Protein AF-A0A553DM05-F1 (afdb_monomer_lite)

pLDDT: mean 70.23, std 18.25, range [27.52, 95.19]

Structure (mmCIF, N/CA/C/O backbone):
data_AF-A0A553DM05-F1
#
_entry.id   AF-A0A553DM05-F1
#
loop_
_atom_site.group_PDB
_atom_site.id
_atom_site.type_symbol
_atom_site.label_atom_id
_atom_site.label_alt_id
_atom_site.label_comp_id
_atom_site.label_asym_id
_atom_site.label_entity_id
_atom_site.label_seq_id
_atom_site.pdbx_PDB_ins_code
_atom_site.Cartn_x
_atom_site.Cartn_y
_atom_site.Cartn_z
_atom_site.occupancy
_atom_site.B_iso_or_equiv
_atom_site.auth_seq_id
_atom_site.auth_comp_id
_atom_site.auth_asym_id
_atom_site.auth_atom_id
_atom_site.pdbx_PDB_model_num
ATOM 1 N N . MET A 1 1 ? -10.537 52.670 41.364 1.00 42.38 1 MET A N 1
ATOM 2 C CA . MET A 1 1 ? -10.529 52.262 39.933 1.00 42.38 1 MET A CA 1
ATOM 3 C C . MET A 1 1 ? -9.064 52.055 39.552 1.00 42.38 1 MET A C 1
ATOM 5 O O . MET A 1 1 ? -8.271 52.882 39.961 1.00 42.38 1 MET A O 1
ATOM 9 N N . LYS A 1 2 ? -8.614 50.992 38.878 1.00 43.50 2 LYS A N 1
ATOM 10 C CA . LYS A 1 2 ? -9.290 50.074 37.943 1.00 43.50 2 LYS A CA 1
ATOM 11 C C . LYS A 1 2 ? -9.075 48.603 38.353 1.00 43.50 2 LYS A C 1
ATOM 13 O O . LYS A 1 2 ? -7.965 48.231 38.711 1.00 43.50 2 LYS A O 1
ATOM 18 N N . LYS A 1 3 ? -10.118 47.768 38.257 1.00 46.38 3 LYS A N 1
ATOM 19 C CA . LYS A 1 3 ? -9.958 46.306 38.133 1.00 46.38 3 LYS A CA 1
ATOM 20 C C . LYS A 1 3 ? -9.604 46.011 36.671 1.00 46.38 3 LYS A C 1
ATOM 22 O O . LYS A 1 3 ? -10.132 46.688 35.793 1.00 46.38 3 LYS A O 1
ATOM 27 N N . GLY A 1 4 ? -8.731 45.039 36.414 1.00 49.34 4 GLY A N 1
ATOM 28 C CA . GLY A 1 4 ? -8.221 44.787 35.062 1.00 49.34 4 GLY A CA 1
ATOM 29 C C . GLY A 1 4 ? -7.461 43.473 34.904 1.00 49.34 4 GLY A C 1
ATOM 30 O O . GLY A 1 4 ? -6.473 43.438 34.182 1.00 49.34 4 GLY A O 1
ATOM 31 N N . LEU A 1 5 ? -7.898 42.401 35.578 1.00 55.06 5 LEU A N 1
ATOM 32 C CA . LEU A 1 5 ? -7.463 41.053 35.208 1.00 55.06 5 LEU A CA 1
ATOM 33 C C . LEU A 1 5 ? -8.122 40.704 33.866 1.00 55.06 5 LEU A C 1
ATOM 35 O O . LEU A 1 5 ? -9.325 40.456 33.820 1.00 55.06 5 LEU A O 1
ATOM 39 N N . LEU A 1 6 ? -7.342 40.690 32.787 1.00 54.38 6 LEU A N 1
ATOM 40 C CA . LEU A 1 6 ? -7.762 40.169 31.486 1.00 54.38 6 LEU A CA 1
ATOM 41 C C . LEU A 1 6 ? -7.016 38.864 31.210 1.00 54.38 6 LEU A C 1
ATOM 43 O O . LEU A 1 6 ? -6.013 38.816 30.505 1.00 54.38 6 LEU A O 1
ATOM 47 N N . ILE A 1 7 ? -7.536 37.791 31.807 1.00 58.12 7 ILE A N 1
ATOM 48 C CA . ILE A 1 7 ? -7.252 36.424 31.375 1.00 58.12 7 ILE A CA 1
ATOM 49 C C . ILE A 1 7 ? -7.971 36.253 30.035 1.00 58.12 7 ILE A C 1
ATOM 51 O O . ILE A 1 7 ? -9.198 36.153 30.018 1.00 58.12 7 ILE A O 1
ATOM 55 N N . LEU A 1 8 ? -7.235 36.236 28.920 1.00 51.44 8 LEU A N 1
ATOM 56 C CA . LEU A 1 8 ? -7.824 35.997 27.604 1.00 51.44 8 LEU A CA 1
ATOM 57 C C . LEU A 1 8 ? -7.321 34.685 26.992 1.00 51.44 8 LEU A C 1
ATOM 59 O O . LEU A 1 8 ? -6.279 34.625 26.352 1.00 51.44 8 LEU A O 1
ATOM 63 N N . ALA A 1 9 ? -8.136 33.653 27.214 1.00 51.62 9 ALA A N 1
ATOM 64 C CA . ALA A 1 9 ? -8.301 32.457 26.392 1.00 51.62 9 ALA A CA 1
ATOM 65 C C . ALA A 1 9 ? -7.036 31.683 25.956 1.00 51.62 9 ALA A C 1
ATOM 67 O O . ALA A 1 9 ? -6.522 31.852 24.850 1.00 51.62 9 ALA A O 1
ATOM 68 N N . LEU A 1 10 ? -6.702 30.639 26.729 1.00 50.88 10 LEU A N 1
ATOM 69 C 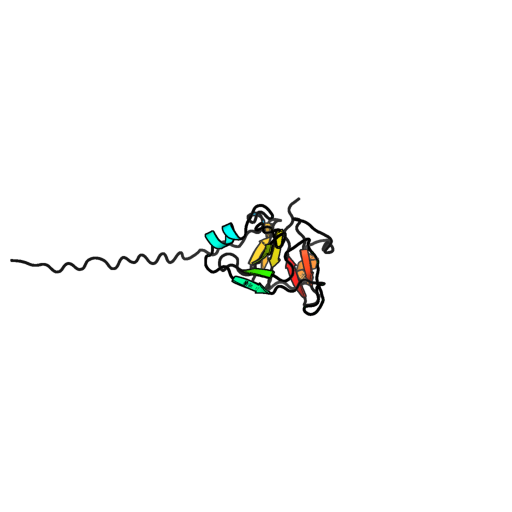CA . LEU A 1 10 ? -6.249 29.390 26.111 1.00 50.88 10 LEU A CA 1
ATOM 70 C C . LEU A 1 10 ? -7.376 28.852 25.213 1.00 50.88 10 LEU A C 1
ATOM 72 O O . LEU A 1 10 ? -8.260 28.137 25.675 1.00 50.88 10 LEU A O 1
ATOM 76 N N . LEU A 1 11 ? -7.331 29.188 23.925 1.00 51.84 11 LEU A N 1
ATOM 77 C CA . LEU A 1 11 ? -8.096 28.520 22.871 1.00 51.84 11 LEU A CA 1
ATOM 78 C C . LEU A 1 11 ? -7.189 28.167 21.687 1.00 51.84 11 LEU A C 1
ATOM 80 O O . LEU A 1 11 ? -7.559 28.316 20.522 1.00 51.84 11 LEU A O 1
ATOM 84 N N . PHE A 1 12 ? -6.033 27.566 21.992 1.00 52.12 12 PHE A N 1
ATOM 85 C CA . PHE A 1 12 ? -5.537 26.511 21.113 1.00 52.12 12 PHE A CA 1
ATOM 86 C C . PHE A 1 12 ? -6.555 25.377 21.162 1.00 52.12 12 PHE A C 1
ATOM 88 O O . PHE A 1 12 ? -6.472 24.459 21.978 1.00 52.12 12 PHE A O 1
ATOM 95 N N . SER A 1 13 ? -7.551 25.485 20.284 1.00 48.16 13 SER A N 1
ATOM 96 C CA . SER A 1 13 ? -8.387 24.367 19.894 1.00 48.16 13 SER A CA 1
ATOM 97 C C . SER A 1 13 ? -7.469 23.339 19.249 1.00 48.16 13 SER A C 1
ATOM 99 O O . SER A 1 13 ? -7.235 23.333 18.040 1.00 48.16 13 SER A O 1
ATOM 101 N N . LEU A 1 14 ? -6.927 22.458 20.092 1.00 49.88 14 LEU A N 1
ATOM 102 C CA . LEU A 1 14 ? -6.487 21.148 19.665 1.00 49.88 14 LEU A CA 1
ATOM 103 C C . LEU A 1 14 ? -7.693 20.535 18.964 1.00 49.88 14 LEU A C 1
ATOM 105 O O . LEU A 1 14 ? -8.589 19.973 19.597 1.00 49.88 14 LEU A O 1
ATOM 109 N N . LYS A 1 15 ? -7.704 20.650 17.634 1.00 43.06 15 LYS A N 1
ATOM 110 C CA . LYS A 1 15 ? -8.402 19.725 16.757 1.00 43.06 15 LYS A CA 1
ATOM 111 C C . LYS A 1 15 ? -7.705 18.378 16.914 1.00 43.06 15 LYS A C 1
ATOM 113 O O . LYS A 1 15 ? -7.067 17.876 15.994 1.00 43.06 15 LYS A O 1
ATOM 118 N N . SER A 1 16 ? -7.886 17.781 18.091 1.00 44.12 16 SER A N 1
ATOM 119 C CA . SER A 1 16 ? -7.985 16.347 18.256 1.00 44.12 16 SER A CA 1
ATOM 120 C C . SER A 1 16 ? -9.186 15.934 17.421 1.00 44.12 16 SER A C 1
ATOM 122 O O . SER A 1 16 ? -10.286 15.709 17.927 1.00 44.12 16 SER A O 1
ATOM 124 N N . ILE A 1 17 ? -8.966 15.879 16.107 1.00 45.28 17 ILE A N 1
ATOM 125 C CA . ILE A 1 17 ? -9.711 15.015 15.219 1.00 45.28 17 ILE A CA 1
ATOM 126 C C . ILE A 1 17 ? -9.391 13.635 15.778 1.00 45.28 17 ILE A C 1
ATOM 128 O O . ILE A 1 17 ? -8.396 13.007 15.422 1.00 45.28 17 ILE A O 1
ATOM 132 N N . SER A 1 18 ? -10.212 13.217 16.745 1.00 38.72 18 SER A N 1
ATOM 133 C CA . SER A 1 18 ? -10.447 11.817 17.029 1.00 38.72 18 SER A CA 1
ATOM 134 C C . SER A 1 18 ? -10.980 11.284 15.718 1.00 38.72 18 SER A C 1
ATOM 136 O O . SER A 1 18 ? -12.166 11.407 15.407 1.00 38.72 18 SER A O 1
ATOM 138 N N . GLN A 1 19 ? -10.040 10.872 14.872 1.00 43.19 19 GLN A N 1
ATOM 139 C CA . GLN A 1 19 ? -10.312 10.394 13.543 1.00 43.19 19 GLN A CA 1
ATOM 140 C C . GLN A 1 19 ? -10.949 9.040 13.779 1.00 43.19 19 GLN A C 1
ATOM 142 O O . GLN A 1 19 ? -10.255 8.033 13.925 1.00 43.19 19 GLN A O 1
ATOM 147 N N . GLN A 1 20 ? -12.276 9.065 13.944 1.00 43.69 20 GLN A N 1
ATOM 148 C CA . GLN A 1 20 ? -13.115 7.886 13.996 1.00 43.69 20 GLN A CA 1
ATOM 149 C C . GLN A 1 20 ? -12.675 7.063 12.799 1.00 43.69 20 GLN A C 1
ATOM 151 O O . GLN A 1 20 ? -12.780 7.520 11.659 1.00 43.69 20 GLN A O 1
ATOM 156 N N . LYS A 1 21 ? -11.999 5.950 13.098 1.00 58.03 21 LYS A N 1
ATOM 157 C CA . LYS A 1 21 ? -11.145 5.260 12.139 1.00 58.03 21 LYS A CA 1
ATOM 158 C C . LYS A 1 21 ? -12.049 4.441 11.234 1.00 58.03 21 LYS A C 1
ATOM 160 O O . LYS A 1 21 ? -12.156 3.231 11.397 1.00 58.03 21 LYS A O 1
ATOM 165 N N . ASN A 1 22 ? -12.755 5.151 10.355 1.00 68.81 22 ASN A N 1
ATOM 166 C CA . ASN A 1 22 ? -13.579 4.587 9.309 1.00 68.81 22 ASN A CA 1
ATOM 167 C C . ASN A 1 22 ? -12.698 3.588 8.571 1.00 68.81 22 ASN A C 1
ATOM 169 O O . ASN A 1 22 ? -11.615 3.943 8.101 1.00 68.81 22 ASN A O 1
ATOM 173 N N . ASP A 1 23 ? -13.136 2.333 8.560 1.00 85.81 23 ASP A N 1
ATOM 174 C CA . ASP A 1 23 ? -12.426 1.252 7.898 1.00 85.81 23 ASP A CA 1
ATOM 175 C C . ASP A 1 23 ? -12.094 1.661 6.458 1.00 85.81 23 ASP A C 1
ATOM 177 O O . ASP A 1 23 ? -12.963 2.147 5.729 1.00 85.81 23 ASP A O 1
ATOM 181 N N . ILE A 1 24 ? -10.837 1.468 6.053 1.00 90.81 24 ILE A N 1
ATOM 182 C CA . ILE A 1 24 ? -10.368 1.868 4.723 1.00 90.81 24 ILE A CA 1
ATOM 183 C C . ILE A 1 24 ? -11.186 1.110 3.678 1.00 90.81 24 ILE A C 1
ATOM 185 O O . ILE A 1 24 ? -11.215 -0.118 3.708 1.00 90.81 24 ILE A O 1
ATOM 189 N N . LYS A 1 25 ? -11.814 1.815 2.736 1.00 90.50 25 LYS A N 1
ATOM 190 C CA . LYS A 1 25 ? -12.498 1.202 1.592 1.00 90.50 25 LYS A CA 1
ATOM 191 C C . LYS A 1 25 ? -11.656 1.376 0.344 1.00 90.50 25 LYS A C 1
ATOM 193 O O . LYS A 1 25 ? -11.493 2.484 -0.160 1.00 90.50 25 LYS A O 1
ATOM 198 N N . LEU A 1 26 ? -11.138 0.275 -0.180 1.00 85.69 26 LEU A N 1
ATOM 199 C CA . LEU A 1 26 ? -10.231 0.327 -1.324 1.00 85.69 26 LEU A CA 1
ATOM 200 C C . LEU A 1 26 ? -10.929 0.782 -2.619 1.00 85.69 26 LEU A C 1
ATOM 202 O O . LEU A 1 26 ? -10.286 1.378 -3.472 1.00 85.69 26 LEU A O 1
ATOM 206 N N . SER A 1 27 ? -12.251 0.620 -2.726 1.00 82.25 27 SER A N 1
ATOM 207 C CA . SER A 1 27 ? -13.069 1.138 -3.838 1.00 82.25 27 SER A CA 1
ATOM 208 C C . SER A 1 27 ? -13.129 2.675 -3.936 1.00 82.25 27 SER A C 1
ATOM 210 O O . SER A 1 27 ? -13.481 3.216 -4.993 1.00 82.25 27 SER A O 1
ATOM 212 N N . GLU A 1 28 ? -12.778 3.392 -2.862 1.00 88.00 28 GLU A N 1
ATOM 213 C CA . GLU A 1 28 ? -12.678 4.859 -2.834 1.00 88.00 28 GLU A CA 1
ATOM 214 C C . GLU A 1 28 ? -11.317 5.352 -3.382 1.00 88.00 28 GLU A C 1
ATOM 216 O O . GLU A 1 28 ? -11.203 6.502 -3.803 1.00 88.00 28 GLU A O 1
ATOM 221 N N . ILE A 1 29 ? -10.305 4.476 -3.476 1.00 87.06 29 ILE A N 1
ATOM 222 C CA . ILE A 1 29 ? -8.986 4.774 -4.055 1.00 87.06 29 ILE A CA 1
ATOM 223 C C . ILE A 1 29 ? -9.058 4.619 -5.581 1.00 87.06 29 ILE A C 1
ATOM 225 O O . ILE A 1 29 ? -9.115 3.511 -6.108 1.00 87.06 29 ILE A O 1
ATOM 229 N N . LYS A 1 30 ? -9.035 5.735 -6.319 1.00 85.31 30 LYS A N 1
ATOM 230 C CA . LYS A 1 30 ? -9.029 5.726 -7.792 1.00 85.31 30 LYS A CA 1
ATOM 231 C C . LYS A 1 30 ? -7.605 5.616 -8.330 1.00 85.31 30 LYS A C 1
ATOM 233 O O . LYS A 1 30 ? -6.902 6.618 -8.438 1.00 85.31 30 LYS A O 1
ATOM 238 N N . LEU A 1 31 ? -7.154 4.399 -8.638 1.00 82.88 31 LEU A N 1
ATOM 239 C CA . LEU A 1 31 ? -5.843 4.202 -9.262 1.00 82.88 31 LEU A CA 1
ATOM 240 C C . LEU A 1 31 ? -5.757 4.911 -10.619 1.00 82.88 31 LEU A C 1
ATOM 242 O O . LEU A 1 31 ? -6.738 5.055 -11.341 1.00 82.88 31 LEU A O 1
ATOM 246 N N . CYS A 1 32 ? -4.554 5.370 -10.942 1.00 79.62 32 CYS A N 1
ATOM 247 C CA . CYS A 1 32 ? -4.173 6.153 -12.114 1.00 79.62 32 CYS A CA 1
ATOM 248 C C . CYS A 1 32 ? -4.828 7.544 -12.258 1.00 79.62 32 CYS A C 1
ATOM 250 O O . CYS A 1 32 ? -4.303 8.362 -13.011 1.00 79.62 32 CYS A O 1
ATOM 252 N N . GLU A 1 33 ? -5.851 7.862 -11.459 1.00 87.25 33 GLU A N 1
ATOM 253 C CA . GLU A 1 33 ? -6.347 9.226 -11.208 1.00 87.25 33 GLU A CA 1
ATOM 254 C C . GLU A 1 33 ? -5.689 9.850 -9.964 1.00 87.25 33 GLU A C 1
ATOM 256 O O . GLU A 1 33 ? -5.224 10.989 -10.003 1.00 87.25 33 GLU A O 1
ATOM 261 N N . LEU A 1 34 ? -5.602 9.094 -8.862 1.00 89.94 34 LEU A N 1
ATOM 262 C CA . LEU A 1 34 ? -4.930 9.503 -7.630 1.00 89.94 34 LEU A CA 1
ATOM 263 C C . LEU A 1 34 ? -3.450 9.778 -7.903 1.00 89.94 34 LEU A C 1
ATOM 265 O O . LEU A 1 34 ? -2.742 8.921 -8.435 1.00 89.94 34 LEU A O 1
ATOM 269 N N . THR A 1 35 ? -2.953 10.934 -7.466 1.00 94.25 35 THR A N 1
ATOM 270 C CA . THR A 1 35 ? -1.529 11.276 -7.561 1.00 94.25 35 THR A CA 1
ATOM 271 C C . THR A 1 35 ? -0.825 11.268 -6.207 1.00 94.25 35 THR A C 1
ATOM 273 O O . THR A 1 35 ? -1.433 11.444 -5.147 1.00 94.25 35 THR A O 1
ATOM 276 N N . LEU A 1 36 ? 0.501 11.140 -6.251 1.00 94.19 36 LEU A N 1
ATOM 277 C CA . LEU A 1 36 ? 1.381 11.318 -5.101 1.00 94.19 36 LEU A CA 1
ATOM 278 C C . LEU A 1 36 ? 1.187 12.690 -4.429 1.00 94.19 36 LEU A C 1
ATOM 280 O O . LEU A 1 36 ? 1.324 12.804 -3.213 1.00 94.19 36 LEU A O 1
ATOM 284 N N . ASP A 1 37 ? 0.843 13.728 -5.191 1.00 94.50 37 ASP A N 1
ATOM 285 C CA . ASP A 1 37 ? 0.643 15.067 -4.639 1.00 94.50 37 ASP A CA 1
ATOM 286 C C . ASP A 1 37 ? -0.719 15.202 -3.947 1.00 94.50 37 ASP A C 1
ATOM 288 O O . ASP A 1 37 ? -0.797 15.850 -2.905 1.00 94.50 37 ASP A O 1
ATOM 292 N N . ASN A 1 38 ? -1.758 14.490 -4.406 1.00 93.81 38 ASN A N 1
ATOM 293 C CA . ASN A 1 38 ? -2.999 14.348 -3.634 1.00 93.81 38 ASN A CA 1
ATOM 294 C C . ASN A 1 38 ? -2.754 13.611 -2.308 1.00 93.81 38 ASN A C 1
ATOM 296 O O . ASN A 1 38 ? -3.322 13.988 -1.284 1.00 93.81 38 ASN A O 1
ATOM 300 N N . LEU A 1 39 ? -1.893 12.585 -2.296 1.00 92.81 39 LEU A N 1
ATOM 301 C CA . LEU A 1 39 ? -1.513 11.906 -1.053 1.00 92.81 39 LEU A CA 1
ATOM 302 C C . LEU A 1 39 ? -0.795 12.863 -0.089 1.00 92.81 39 LEU A C 1
ATOM 304 O O . LEU A 1 39 ? -1.205 12.955 1.064 1.00 92.81 39 LEU A O 1
ATOM 308 N N . LYS A 1 40 ? 0.196 13.637 -0.559 1.00 93.44 40 LYS A N 1
ATOM 309 C CA . LYS A 1 40 ? 0.908 14.646 0.258 1.00 93.44 40 LYS A CA 1
ATOM 310 C C . LYS A 1 40 ? 0.007 15.777 0.769 1.00 93.44 40 LYS A C 1
ATOM 312 O O . LYS A 1 40 ? 0.239 16.293 1.856 1.00 93.44 40 LYS A O 1
ATOM 317 N N . GLN A 1 41 ? -0.994 16.190 -0.013 1.00 93.00 41 GLN A N 1
ATOM 318 C CA . GLN A 1 41 ? -1.967 17.214 0.394 1.00 93.00 41 GLN A CA 1
ATOM 319 C C . GLN A 1 41 ? -2.837 16.751 1.568 1.00 93.00 41 GLN A C 1
ATOM 321 O O . GLN A 1 41 ? -3.200 17.567 2.413 1.00 93.00 41 GLN A O 1
ATOM 326 N N . ASN A 1 42 ? -3.167 15.458 1.621 1.00 88.38 42 ASN A N 1
ATOM 327 C CA . ASN A 1 42 ? -3.955 14.876 2.705 1.00 88.38 42 ASN A CA 1
ATOM 328 C C . ASN A 1 42 ? -3.079 14.451 3.898 1.00 88.38 42 ASN A C 1
ATOM 330 O O . ASN A 1 42 ? -3.492 14.612 5.044 1.00 88.38 42 ASN A O 1
ATOM 334 N N . ASP A 1 43 ? -1.869 13.946 3.644 1.00 90.00 43 ASP A N 1
ATOM 335 C CA . ASP A 1 43 ? -0.898 13.531 4.658 1.00 90.00 43 ASP A CA 1
ATOM 336 C C . ASP A 1 43 ? 0.487 14.130 4.378 1.00 90.00 43 ASP A C 1
ATOM 338 O O . ASP A 1 43 ? 1.269 13.618 3.575 1.00 90.00 43 ASP A O 1
ATOM 342 N N . VAL A 1 44 ? 0.811 15.210 5.091 1.00 87.81 44 VAL A N 1
ATOM 343 C CA . VAL A 1 44 ? 2.122 15.877 5.005 1.00 87.81 44 VAL A CA 1
ATOM 344 C C . VAL A 1 44 ? 3.273 15.022 5.551 1.00 87.81 44 VAL A C 1
ATOM 346 O O . VAL A 1 44 ? 4.434 15.335 5.293 1.00 87.81 44 VAL A O 1
ATOM 349 N N . GLU A 1 45 ? 2.979 13.943 6.284 1.00 90.38 45 GLU A N 1
ATOM 350 C CA . GLU A 1 45 ? 3.967 12.980 6.779 1.00 90.38 45 GLU A CA 1
ATOM 351 C C . GLU A 1 45 ? 4.115 11.740 5.875 1.00 90.38 45 GLU A C 1
ATOM 353 O O . GLU A 1 45 ? 4.724 10.754 6.298 1.00 90.38 45 GLU A O 1
ATOM 358 N N . LEU A 1 46 ? 3.593 11.767 4.639 1.00 93.62 46 LEU A N 1
ATOM 359 C CA . LEU A 1 46 ? 3.724 10.672 3.672 1.00 93.62 46 LEU A CA 1
ATOM 360 C C . LEU A 1 46 ? 5.191 10.221 3.524 1.00 93.62 46 LEU A C 1
ATOM 362 O O . LEU A 1 46 ? 6.048 10.977 3.057 1.00 93.62 46 LEU A O 1
ATOM 366 N N . LYS A 1 47 ? 5.486 8.966 3.880 1.00 95.19 47 LYS A N 1
ATOM 367 C CA . LYS A 1 47 ? 6.857 8.432 3.895 1.00 95.19 47 LYS A CA 1
ATOM 368 C C . LYS A 1 47 ? 7.135 7.590 2.667 1.00 95.19 47 LYS A C 1
ATOM 370 O O . LYS A 1 47 ? 6.425 6.619 2.412 1.00 95.19 47 LYS A O 1
ATOM 375 N N . GLN A 1 48 ? 8.218 7.907 1.964 1.00 95.12 48 GLN A N 1
ATOM 376 C CA . GLN A 1 48 ? 8.793 7.004 0.974 1.00 95.12 48 GLN A CA 1
ATOM 377 C C . GLN A 1 48 ? 9.492 5.830 1.680 1.00 95.12 48 GLN A C 1
ATOM 379 O O . GLN A 1 48 ? 10.194 6.033 2.671 1.00 95.12 48 GL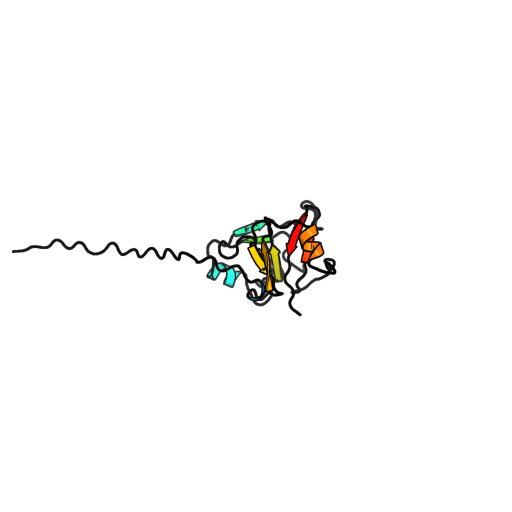N A O 1
ATOM 384 N N . ILE A 1 49 ? 9.311 4.617 1.162 1.00 91.38 49 ILE A N 1
ATOM 385 C CA . ILE A 1 49 ? 9.919 3.377 1.657 1.00 91.38 49 ILE A CA 1
ATOM 386 C C . ILE A 1 49 ? 10.502 2.553 0.503 1.00 91.38 49 ILE A C 1
ATOM 388 O O . ILE A 1 49 ? 10.111 2.724 -0.654 1.00 91.38 49 ILE A O 1
ATOM 392 N N . ASN A 1 50 ? 11.406 1.630 0.834 1.00 88.00 50 ASN A N 1
ATOM 393 C CA . ASN A 1 50 ? 11.816 0.568 -0.082 1.00 88.00 50 ASN A CA 1
ATOM 394 C C . ASN A 1 50 ? 10.728 -0.517 -0.129 1.00 88.00 50 ASN A C 1
ATOM 396 O O . ASN A 1 50 ? 10.138 -0.833 0.904 1.00 88.00 50 ASN A O 1
ATOM 400 N N . LEU A 1 51 ? 10.482 -1.090 -1.308 1.00 80.75 51 LEU A N 1
ATOM 401 C CA . LEU A 1 51 ? 9.385 -2.030 -1.555 1.00 80.75 51 LEU A CA 1
ATOM 402 C C . LEU A 1 51 ? 9.848 -3.224 -2.401 1.00 80.75 51 LEU A C 1
ATOM 404 O O . LEU A 1 51 ? 10.086 -3.081 -3.597 1.00 80.75 51 LEU A O 1
ATOM 408 N N . GLU A 1 52 ? 9.990 -4.402 -1.798 1.00 72.25 52 GLU A N 1
ATOM 409 C CA . GLU A 1 52 ? 10.340 -5.625 -2.533 1.00 72.25 52 GLU A CA 1
ATOM 410 C C . GLU A 1 52 ? 9.079 -6.231 -3.182 1.00 72.25 52 GLU A C 1
ATOM 412 O O . GLU A 1 52 ? 8.059 -6.434 -2.516 1.00 72.25 52 GLU A O 1
ATOM 417 N N . GLU A 1 53 ? 9.129 -6.482 -4.495 1.00 68.06 53 GLU A N 1
ATOM 418 C CA . GLU A 1 53 ? 8.040 -7.129 -5.247 1.00 68.06 53 GLU A CA 1
ATOM 419 C C . GLU A 1 53 ? 8.326 -8.619 -5.439 1.00 68.06 53 GLU A C 1
ATOM 421 O O . GLU A 1 53 ? 9.478 -9.048 -5.439 1.00 68.06 53 GLU A O 1
ATOM 426 N N . MET A 1 54 ? 7.271 -9.415 -5.635 1.00 53.09 54 MET A N 1
ATOM 427 C CA . MET A 1 54 ? 7.286 -10.869 -5.398 1.00 53.09 54 MET A CA 1
ATOM 428 C C . MET A 1 54 ? 8.271 -11.689 -6.258 1.00 53.09 54 MET A C 1
ATOM 430 O O . MET A 1 54 ? 8.565 -12.832 -5.905 1.00 53.09 54 MET A O 1
ATOM 434 N N . ASP A 1 55 ? 8.786 -11.108 -7.347 1.00 51.94 55 ASP A N 1
ATOM 435 C CA . ASP A 1 55 ? 9.745 -11.720 -8.278 1.00 51.94 55 ASP A CA 1
ATOM 436 C C . ASP A 1 55 ? 10.986 -10.846 -8.554 1.00 51.94 55 ASP A C 1
ATOM 438 O O . ASP A 1 55 ? 11.783 -11.151 -9.442 1.00 51.94 55 ASP A O 1
ATOM 442 N N . LEU A 1 56 ? 11.177 -9.762 -7.795 1.00 59.22 56 LEU A N 1
ATOM 443 C CA . LEU A 1 56 ? 12.306 -8.845 -7.947 1.00 59.22 56 LEU A CA 1
ATOM 444 C C . LEU A 1 56 ? 13.288 -9.008 -6.783 1.00 59.22 56 LEU A C 1
ATOM 446 O O . LEU A 1 56 ? 13.140 -8.339 -5.764 1.00 59.22 56 LEU A O 1
ATOM 450 N N . CYS A 1 57 ? 14.316 -9.849 -6.951 1.00 59.38 57 CYS A N 1
ATOM 451 C CA . CYS A 1 57 ? 15.385 -9.998 -5.956 1.00 59.38 57 CYS A CA 1
ATOM 452 C C . CYS A 1 57 ? 15.970 -8.628 -5.583 1.00 59.38 57 CYS A C 1
ATOM 454 O O . CYS A 1 57 ? 16.348 -7.862 -6.476 1.00 59.38 57 CYS A O 1
ATOM 456 N N . SER A 1 58 ? 16.082 -8.326 -4.289 1.00 62.47 58 SER A N 1
ATOM 457 C CA . SER A 1 58 ? 16.606 -7.054 -3.762 1.00 62.47 58 SER A CA 1
ATOM 458 C C . SER A 1 58 ? 18.016 -6.680 -4.248 1.00 62.47 58 SER A C 1
ATOM 460 O O . SER A 1 58 ? 18.337 -5.492 -4.297 1.00 62.47 58 SER A O 1
ATOM 462 N N . ASP A 1 59 ? 18.820 -7.629 -4.721 1.00 61.94 59 ASP A N 1
ATOM 463 C CA . ASP A 1 59 ? 20.147 -7.438 -5.328 1.00 61.94 59 ASP A CA 1
ATOM 464 C C . ASP A 1 59 ? 20.158 -7.476 -6.875 1.00 61.94 59 ASP A C 1
ATOM 466 O O . ASP A 1 59 ? 21.120 -7.031 -7.502 1.00 61.94 59 ASP A O 1
ATOM 470 N N . GLY A 1 60 ? 19.082 -7.949 -7.510 1.00 57.53 60 GLY A N 1
ATOM 471 C CA . GLY A 1 60 ? 18.982 -8.101 -8.963 1.00 57.53 60 GLY A CA 1
ATOM 472 C C . GLY A 1 60 ? 18.844 -6.777 -9.726 1.00 57.53 60 GLY A C 1
ATOM 473 O O . GLY A 1 60 ? 18.205 -5.829 -9.268 1.00 57.53 60 GLY A O 1
ATOM 474 N N . PHE A 1 61 ? 19.391 -6.711 -10.942 1.00 55.31 61 PHE A N 1
ATOM 475 C CA . PHE A 1 61 ? 19.264 -5.529 -11.800 1.00 55.31 61 PHE A CA 1
ATOM 476 C C . PHE A 1 61 ? 17.865 -5.465 -12.436 1.00 55.31 61 PHE A C 1
ATOM 478 O O . PHE A 1 61 ? 17.562 -6.209 -13.368 1.00 55.31 61 PHE A O 1
ATOM 485 N N . VAL A 1 62 ? 17.002 -4.573 -11.937 1.00 58.94 62 VAL A N 1
ATOM 486 C CA . VAL A 1 62 ? 15.618 -4.432 -12.420 1.00 58.94 62 VAL A CA 1
ATOM 487 C C . VAL A 1 62 ? 15.457 -3.178 -13.277 1.00 58.94 62 VAL A C 1
ATOM 489 O O . VAL A 1 62 ? 15.385 -2.064 -12.759 1.00 58.94 62 VAL A O 1
ATOM 492 N N . GLN A 1 63 ? 15.332 -3.367 -14.591 1.00 55.94 63 GLN A N 1
ATOM 493 C CA . GLN A 1 63 ? 14.933 -2.330 -15.551 1.00 55.94 63 GLN A CA 1
ATOM 494 C C . GLN A 1 63 ? 13.496 -2.540 -16.053 1.00 55.94 63 GLN A C 1
ATOM 496 O O . GLN A 1 63 ? 13.240 -2.554 -17.256 1.00 55.94 63 GLN A O 1
ATOM 501 N N . ASP A 1 64 ? 12.526 -2.677 -15.145 1.00 61.38 64 ASP A N 1
ATOM 502 C CA . ASP 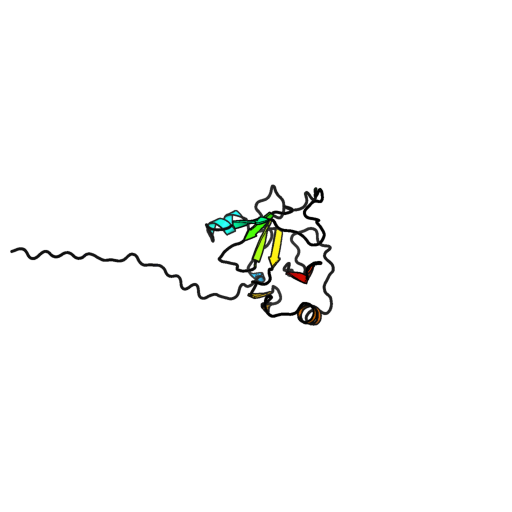A 1 64 ? 11.122 -2.615 -15.553 1.00 61.38 64 ASP A CA 1
ATOM 503 C C . ASP A 1 64 ? 10.650 -1.155 -15.635 1.00 61.38 64 ASP A C 1
ATOM 505 O O . ASP A 1 64 ? 10.120 -0.593 -14.681 1.00 61.38 64 ASP A O 1
ATOM 509 N N . GLY A 1 65 ? 10.840 -0.517 -16.790 1.00 63.66 65 GLY A N 1
ATOM 510 C CA . GLY A 1 65 ? 10.394 0.864 -17.018 1.00 63.66 65 GLY A CA 1
ATOM 511 C C . GLY A 1 65 ? 8.872 1.076 -16.962 1.00 63.66 65 GLY A C 1
ATOM 512 O O . GLY A 1 65 ? 8.421 2.212 -17.111 1.00 63.66 65 GLY A O 1
ATOM 513 N N . ARG A 1 66 ? 8.072 0.015 -16.776 1.00 65.06 66 ARG A N 1
ATOM 514 C CA . ARG A 1 66 ? 6.603 0.075 -16.779 1.00 65.06 66 ARG A CA 1
ATOM 515 C C . ARG A 1 66 ? 6.010 0.485 -15.435 1.00 65.06 66 ARG A C 1
ATOM 517 O O . ARG A 1 66 ? 4.828 0.793 -15.423 1.00 65.06 66 ARG A O 1
ATOM 524 N N . PHE A 1 67 ? 6.792 0.497 -14.348 1.00 68.62 67 PHE A N 1
ATOM 525 C CA . PHE A 1 67 ? 6.393 1.058 -13.052 1.00 68.62 67 PHE A CA 1
ATOM 526 C C . PHE A 1 67 ? 7.574 1.528 -12.202 1.00 68.62 67 PHE A C 1
ATOM 528 O O . PHE A 1 67 ? 8.740 1.310 -12.532 1.00 68.62 67 PHE A O 1
ATOM 535 N N . GLU A 1 68 ? 7.290 2.245 -11.112 1.00 76.50 68 GLU A N 1
ATOM 536 C CA . GLU A 1 68 ? 8.333 2.697 -10.190 1.00 76.50 68 GLU A CA 1
ATOM 537 C C . GLU A 1 68 ? 8.789 1.558 -9.265 1.00 76.50 68 GLU A C 1
ATOM 539 O O . GLU A 1 68 ? 8.362 1.449 -8.117 1.00 76.50 68 GLU A O 1
ATOM 544 N N . ASN A 1 69 ? 9.653 0.681 -9.786 1.00 77.44 69 ASN A N 1
ATOM 545 C CA . ASN A 1 69 ? 10.241 -0.422 -9.021 1.00 77.44 69 ASN A CA 1
ATOM 546 C C . ASN A 1 69 ? 10.841 0.056 -7.695 1.00 77.44 69 ASN A C 1
ATOM 548 O O . ASN A 1 69 ? 11.504 1.095 -7.647 1.00 77.44 69 A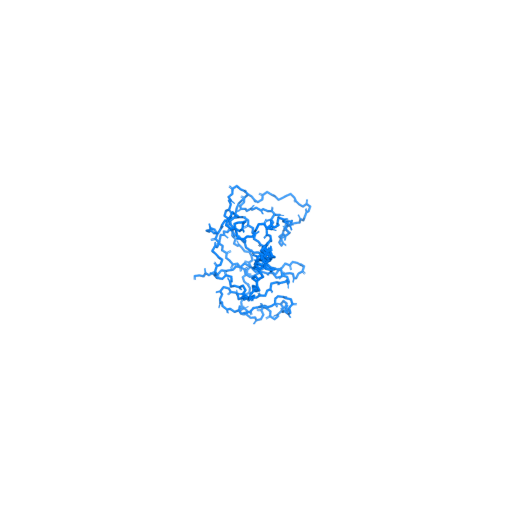SN A O 1
ATOM 552 N N . ARG A 1 70 ? 10.727 -0.787 -6.664 1.00 80.56 70 ARG A N 1
ATOM 553 C CA . ARG A 1 70 ? 11.441 -0.671 -5.381 1.00 80.56 70 ARG A CA 1
ATOM 554 C C . ARG A 1 70 ? 11.071 0.519 -4.502 1.00 80.56 70 ARG A C 1
ATOM 556 O O . ARG A 1 70 ? 11.593 0.601 -3.395 1.00 80.56 70 ARG A O 1
ATOM 563 N N . ILE A 1 71 ? 10.180 1.402 -4.946 1.00 88.75 71 ILE A N 1
ATOM 564 C CA . ILE A 1 71 ? 9.737 2.573 -4.190 1.00 88.75 71 ILE A CA 1
ATOM 565 C C . ILE A 1 71 ? 8.248 2.432 -3.881 1.00 88.75 71 ILE A C 1
ATOM 567 O O . ILE A 1 71 ? 7.434 2.186 -4.769 1.00 88.75 71 ILE A O 1
ATOM 571 N N . GLY A 1 72 ? 7.906 2.608 -2.609 1.00 91.25 72 GLY A N 1
ATOM 572 C CA . GLY A 1 72 ? 6.534 2.725 -2.130 1.00 91.25 72 GLY A CA 1
ATOM 573 C C . GLY A 1 72 ? 6.347 3.976 -1.279 1.00 91.25 72 GLY A C 1
ATOM 574 O O . GLY A 1 72 ? 7.314 4.579 -0.813 1.00 91.25 72 GLY A O 1
ATOM 575 N N . TYR A 1 73 ? 5.094 4.345 -1.038 1.00 94.38 73 TYR A N 1
ATOM 576 C CA . TYR A 1 73 ? 4.702 5.490 -0.222 1.00 94.38 73 TYR A CA 1
ATOM 577 C C . TYR A 1 73 ? 3.669 5.055 0.818 1.00 94.38 73 TYR A C 1
ATOM 579 O O . TYR A 1 73 ? 2.644 4.475 0.473 1.00 94.38 73 TYR A O 1
ATOM 587 N N . THR A 1 74 ? 3.923 5.337 2.094 1.00 94.50 74 THR A N 1
ATOM 588 C CA . THR A 1 74 ? 3.033 4.988 3.216 1.00 94.50 74 THR A CA 1
ATOM 589 C C . THR A 1 74 ? 2.458 6.237 3.861 1.00 94.50 74 THR A C 1
ATOM 591 O O . THR A 1 74 ? 3.173 7.217 4.078 1.00 94.50 74 THR A O 1
ATOM 594 N N . SER A 1 75 ? 1.167 6.188 4.187 1.00 93.44 75 SER A N 1
ATOM 595 C CA . SER A 1 75 ? 0.433 7.274 4.840 1.00 93.44 75 SER A CA 1
ATOM 596 C C . SER A 1 75 ? -0.129 6.816 6.184 1.00 93.44 75 SER A C 1
ATOM 598 O O . SER A 1 75 ? -0.625 5.694 6.310 1.00 93.44 75 SER A O 1
ATOM 600 N N . LYS A 1 76 ? -0.132 7.708 7.180 1.00 91.44 76 LYS A N 1
ATOM 601 C CA . LYS A 1 76 ? -0.829 7.501 8.460 1.00 91.44 76 LYS A CA 1
ATOM 602 C C . LYS A 1 76 ? -2.351 7.409 8.292 1.00 91.44 76 LYS A C 1
ATOM 604 O O . LYS A 1 76 ? -3.001 6.782 9.127 1.00 91.44 76 LYS A O 1
ATOM 609 N N . LEU A 1 77 ? -2.905 8.003 7.230 1.00 91.06 77 LEU A N 1
ATOM 610 C CA . LEU A 1 77 ? -4.334 7.950 6.893 1.00 91.06 77 LEU A CA 1
ATOM 611 C C . LEU A 1 77 ? -4.765 6.586 6.346 1.00 91.06 77 LEU A C 1
ATOM 613 O O . LEU A 1 77 ? -5.917 6.198 6.520 1.00 91.06 77 LEU A O 1
ATOM 617 N N . TYR A 1 78 ? -3.833 5.840 5.747 1.00 91.88 78 TYR A N 1
ATOM 618 C CA . TYR A 1 78 ? -4.085 4.521 5.169 1.00 91.88 78 TYR A CA 1
ATOM 619 C C . TYR A 1 78 ? -3.173 3.443 5.792 1.00 91.88 78 TYR A C 1
ATOM 621 O O . TYR A 1 78 ? -2.312 2.893 5.101 1.00 91.88 78 TYR A O 1
ATOM 629 N N . PRO A 1 79 ? -3.313 3.122 7.100 1.00 91.75 79 PRO A N 1
ATOM 630 C CA . PRO A 1 79 ? -2.500 2.095 7.744 1.00 91.75 79 PRO A CA 1
ATOM 631 C C . PRO A 1 79 ? -2.554 0.754 7.011 1.00 91.75 79 PRO A C 1
ATOM 633 O O . PRO A 1 79 ? -3.627 0.233 6.708 1.00 91.75 79 PRO A O 1
ATOM 636 N N . GLY A 1 80 ? -1.373 0.201 6.742 1.00 88.88 80 GLY A N 1
ATOM 637 C CA . GLY A 1 80 ? -1.222 -1.043 5.998 1.00 88.88 80 GLY A CA 1
ATOM 638 C C . GLY A 1 80 ? -1.405 -0.927 4.484 1.00 88.88 80 GLY A C 1
ATOM 639 O O . GLY A 1 80 ? -1.401 -1.962 3.830 1.00 88.88 80 GLY A O 1
ATOM 640 N N . VAL A 1 81 ? -1.534 0.279 3.917 1.00 89.94 81 VAL A N 1
ATOM 641 C CA . VAL A 1 81 ? -1.515 0.515 2.463 1.00 89.94 81 VAL A CA 1
ATOM 642 C C . VAL A 1 81 ? -0.193 1.174 2.064 1.00 89.94 81 VAL A C 1
ATOM 644 O O . VAL A 1 81 ? 0.189 2.216 2.602 1.00 89.94 81 VAL A O 1
ATOM 647 N N . ILE A 1 82 ? 0.494 0.579 1.091 1.00 90.25 82 ILE A N 1
ATOM 648 C CA . ILE A 1 82 ? 1.667 1.145 0.422 1.00 90.25 82 ILE A CA 1
ATOM 649 C C . ILE A 1 82 ? 1.250 1.518 -1.001 1.00 90.25 82 ILE A C 1
ATOM 651 O O . ILE A 1 82 ? 0.913 0.649 -1.800 1.00 90.25 82 ILE A O 1
ATOM 655 N N . PHE A 1 83 ? 1.283 2.801 -1.337 1.00 89.88 83 PHE A N 1
ATOM 656 C CA . PHE A 1 83 ? 1.009 3.300 -2.683 1.00 89.88 83 PHE A CA 1
ATOM 657 C C . PHE A 1 83 ? 2.276 3.246 -3.543 1.00 89.88 83 PHE A C 1
ATOM 659 O O . PHE A 1 83 ? 3.363 3.550 -3.055 1.00 89.88 83 PHE A O 1
ATOM 666 N N . GLN A 1 84 ? 2.153 2.923 -4.828 1.00 87.75 84 GLN A N 1
ATOM 667 C CA . GLN A 1 84 ? 3.276 2.920 -5.769 1.00 87.75 84 GLN A CA 1
ATOM 668 C C . GLN A 1 84 ? 2.892 3.618 -7.077 1.00 87.75 84 GLN A C 1
ATOM 670 O O . GLN A 1 84 ? 1.798 3.422 -7.618 1.00 87.75 84 GLN A O 1
ATOM 675 N N . LYS A 1 85 ? 3.802 4.449 -7.598 1.00 89.00 85 LYS A N 1
ATOM 676 C CA . LYS A 1 85 ? 3.583 5.204 -8.836 1.00 89.00 85 LYS A CA 1
ATOM 677 C C . LYS A 1 85 ? 3.518 4.290 -10.058 1.00 89.00 85 LYS A C 1
ATOM 679 O O . LYS A 1 85 ? 4.289 3.337 -10.184 1.00 89.00 85 LYS A O 1
ATOM 684 N N . TYR A 1 86 ? 2.622 4.628 -10.987 1.00 80.00 86 TYR A N 1
ATOM 685 C CA . TYR A 1 86 ? 2.426 3.874 -12.221 1.00 80.00 86 TYR A CA 1
ATOM 686 C C . TYR A 1 86 ? 3.676 3.866 -13.097 1.00 80.00 86 TYR A C 1
ATOM 688 O O . TYR A 1 86 ? 3.908 2.868 -13.750 1.00 80.00 86 TYR A O 1
ATOM 696 N N . ARG A 1 87 ? 4.496 4.926 -13.083 1.00 80.12 87 ARG A N 1
ATOM 697 C CA . ARG A 1 87 ? 5.851 4.991 -13.662 1.00 80.12 87 ARG A CA 1
ATOM 698 C C . ARG A 1 87 ? 6.701 5.967 -12.850 1.00 80.12 87 ARG A C 1
ATOM 700 O O . ARG A 1 87 ? 6.161 6.862 -12.208 1.00 80.12 87 ARG A O 1
ATOM 707 N N . LYS A 1 88 ? 8.032 5.858 -12.915 1.00 80.62 88 LYS A N 1
ATOM 708 C CA . LYS A 1 88 ? 8.943 6.781 -12.206 1.00 80.62 88 LYS A CA 1
ATOM 709 C C . LYS A 1 88 ? 8.728 8.254 -12.595 1.00 80.62 88 LYS A C 1
ATOM 711 O O . LYS A 1 88 ? 8.842 9.134 -11.744 1.00 80.62 88 LYS A O 1
ATOM 716 N N . ASP A 1 89 ? 8.404 8.515 -13.858 1.00 82.94 89 ASP A N 1
ATOM 717 C CA . ASP A 1 89 ? 8.186 9.847 -14.432 1.00 82.94 89 ASP A CA 1
ATOM 718 C C . ASP A 1 89 ? 6.733 10.356 -14.341 1.00 82.94 89 ASP A C 1
ATOM 720 O O . ASP A 1 89 ? 6.466 11.493 -14.720 1.00 82.94 89 ASP A O 1
ATOM 724 N N . LEU A 1 90 ? 5.800 9.558 -13.805 1.00 85.56 90 LEU A N 1
ATOM 725 C CA . LEU A 1 90 ? 4.392 9.933 -13.637 1.00 85.56 90 LEU A CA 1
ATOM 726 C C . LEU A 1 90 ? 4.013 9.966 -12.153 1.00 85.56 90 LEU A C 1
ATOM 728 O O . LEU A 1 90 ? 4.205 8.986 -11.441 1.00 85.56 90 LEU A O 1
ATOM 732 N N . ASN A 1 91 ? 3.413 11.062 -11.681 1.00 89.88 91 ASN A N 1
ATOM 733 C CA . ASN A 1 91 ? 2.959 11.166 -10.285 1.00 89.88 91 ASN A CA 1
ATOM 734 C C . ASN A 1 91 ? 1.679 10.368 -9.982 1.00 89.88 91 ASN A C 1
ATOM 736 O O . ASN A 1 91 ? 1.287 10.308 -8.819 1.00 89.88 91 ASN A O 1
ATOM 740 N N . SER A 1 92 ? 1.028 9.755 -10.976 1.00 89.88 92 SER A N 1
ATOM 741 C CA . SER A 1 92 ? -0.150 8.907 -10.772 1.00 89.88 92 SER A CA 1
ATOM 742 C C . SER A 1 92 ? 0.205 7.606 -10.043 1.00 89.88 92 SER A C 1
ATOM 744 O O . SER A 1 92 ? 1.201 6.949 -10.346 1.00 89.88 92 SER A O 1
ATOM 746 N N . ILE A 1 93 ? -0.621 7.215 -9.076 1.00 87.25 93 ILE A N 1
ATOM 747 C CA . ILE A 1 93 ? -0.501 5.961 -8.329 1.00 87.25 93 ILE A CA 1
ATOM 748 C C . ILE A 1 93 ? -1.104 4.833 -9.165 1.00 87.25 93 ILE A C 1
ATOM 750 O O . ILE A 1 93 ? -2.296 4.852 -9.446 1.00 87.25 93 ILE A O 1
ATOM 754 N N . GLY A 1 94 ? -0.297 3.852 -9.567 1.00 79.75 94 GLY A N 1
ATOM 755 C CA . GLY A 1 94 ? -0.740 2.746 -10.428 1.00 79.75 94 GLY A CA 1
ATOM 756 C C . GLY A 1 94 ? -1.026 1.438 -9.701 1.00 79.75 94 GLY A C 1
ATOM 757 O O . GLY A 1 94 ? -1.644 0.549 -10.278 1.00 79.75 94 GLY A O 1
ATOM 758 N N . LYS A 1 95 ? -0.552 1.306 -8.459 1.00 80.56 95 LYS A N 1
ATOM 759 C CA . LYS A 1 95 ? -0.625 0.088 -7.648 1.00 80.56 95 LYS A CA 1
ATOM 760 C C . LYS A 1 95 ? -0.767 0.458 -6.168 1.00 80.56 95 LYS A C 1
ATOM 762 O O . LYS A 1 95 ? -0.233 1.480 -5.726 1.00 80.56 95 LYS A O 1
ATOM 767 N N . ILE A 1 96 ? -1.398 -0.424 -5.398 1.00 82.81 96 ILE A N 1
ATOM 768 C CA . ILE A 1 96 ? -1.307 -0.455 -3.935 1.00 82.81 96 ILE A CA 1
ATOM 769 C C . ILE A 1 96 ? -0.892 -1.845 -3.465 1.00 82.81 96 ILE A C 1
ATOM 771 O O . ILE A 1 96 ? -1.300 -2.838 -4.051 1.00 82.81 96 ILE A O 1
ATOM 775 N N . HIS A 1 97 ? -0.087 -1.912 -2.412 1.00 81.56 97 HIS A N 1
ATOM 776 C CA . HIS A 1 97 ? 0.325 -3.152 -1.761 1.00 81.56 97 HIS A CA 1
ATOM 777 C C . HIS A 1 97 ? -0.223 -3.111 -0.339 1.00 81.56 97 HIS A C 1
ATOM 779 O O . HIS A 1 97 ? -0.087 -2.087 0.336 1.00 81.56 97 HIS A O 1
ATOM 785 N N . LEU A 1 98 ? -0.839 -4.196 0.126 1.00 82.69 98 LEU A N 1
ATOM 786 C CA . LEU A 1 98 ? -1.326 -4.276 1.501 1.00 82.69 98 LEU A CA 1
ATOM 787 C C . LEU A 1 98 ? -0.333 -5.018 2.391 1.00 82.69 98 LEU A C 1
ATOM 789 O O . LEU A 1 98 ? 0.263 -6.009 1.983 1.00 82.69 98 LEU A O 1
ATOM 793 N N . THR A 1 99 ? -0.160 -4.538 3.619 1.00 82.50 99 THR A N 1
ATOM 794 C CA . THR A 1 99 ? 0.685 -5.185 4.630 1.00 82.50 99 THR A CA 1
ATOM 795 C C . THR A 1 99 ? -0.169 -5.920 5.660 1.00 82.50 99 THR A C 1
ATOM 797 O O . THR A 1 99 ? -1.394 -5.790 5.707 1.00 82.50 99 THR A O 1
ATOM 800 N N . LYS A 1 100 ? 0.485 -6.654 6.567 1.00 82.50 100 LYS A N 1
ATOM 801 C CA . LYS A 1 100 ? -0.176 -7.272 7.724 1.00 82.50 100 LYS A CA 1
ATOM 802 C C . LYS A 1 100 ? -0.889 -6.285 8.658 1.00 82.50 100 LYS A C 1
ATOM 804 O O . LYS A 1 100 ? -1.711 -6.737 9.445 1.00 82.50 100 LYS A O 1
ATOM 809 N N . ASP A 1 101 ? -0.646 -4.980 8.553 1.00 87.44 101 ASP A N 1
ATOM 810 C CA . ASP A 1 101 ? -1.362 -3.962 9.331 1.00 87.44 101 ASP A CA 1
ATOM 811 C C . ASP A 1 101 ? -2.667 -3.484 8.671 1.00 87.44 101 ASP A C 1
ATOM 813 O O . ASP A 1 101 ? -3.412 -2.717 9.288 1.00 87.44 101 ASP A O 1
ATOM 817 N N . PHE A 1 102 ? -2.970 -3.921 7.440 1.00 88.12 102 PHE A N 1
ATOM 818 C CA . PHE A 1 102 ? -4.204 -3.521 6.769 1.00 88.12 102 PHE A CA 1
ATOM 819 C C . PHE A 1 102 ? -5.435 -4.150 7.420 1.00 88.12 102 PHE A C 1
ATOM 821 O O . PHE A 1 102 ? -5.516 -5.364 7.651 1.00 88.12 102 PHE A O 1
ATOM 828 N N . LYS A 1 103 ? -6.438 -3.300 7.624 1.00 90.62 103 LYS A N 1
ATOM 829 C CA . LYS A 1 103 ? -7.771 -3.670 8.074 1.00 90.62 103 LYS A CA 1
ATOM 830 C C . LYS A 1 103 ? -8.787 -2.746 7.410 1.00 90.62 103 LYS A C 1
ATOM 832 O O . LYS A 1 103 ? -8.677 -1.526 7.539 1.00 90.62 103 LYS A O 1
ATOM 837 N N . GLY A 1 104 ? -9.741 -3.323 6.686 1.00 89.94 104 GLY A N 1
ATOM 838 C CA . GLY A 1 104 ? -10.691 -2.549 5.898 1.00 89.94 104 GLY A CA 1
ATOM 839 C C . GLY A 1 104 ? -11.494 -3.369 4.894 1.00 89.94 104 GLY A C 1
ATOM 840 O O . GLY A 1 104 ? -11.446 -4.600 4.871 1.00 89.94 104 GLY A O 1
ATOM 841 N N . TYR A 1 105 ? -12.236 -2.653 4.059 1.00 86.56 105 TYR A N 1
ATOM 842 C CA . TYR A 1 105 ? -13.053 -3.192 2.984 1.00 86.56 105 TYR A CA 1
ATOM 843 C C . TYR A 1 105 ? -12.267 -3.272 1.679 1.00 86.56 105 TYR A C 1
ATOM 845 O O . TYR A 1 105 ? -11.708 -2.288 1.185 1.00 86.56 105 TYR A O 1
ATOM 853 N N . LEU A 1 106 ? -12.290 -4.467 1.110 1.00 81.06 106 LEU A N 1
ATOM 854 C CA . LEU A 1 106 ? -11.830 -4.776 -0.229 1.00 81.06 106 LEU A CA 1
ATOM 855 C C . LEU A 1 106 ? -12.755 -4.140 -1.285 1.00 81.06 106 LEU A C 1
ATOM 857 O O . LEU A 1 106 ? -13.827 -3.627 -0.949 1.00 81.06 106 LEU A O 1
ATOM 861 N N . PRO A 1 107 ? -12.352 -4.126 -2.566 1.00 75.50 107 PRO A N 1
ATOM 862 C CA . PRO A 1 107 ? -13.086 -3.429 -3.624 1.00 75.50 107 PRO A CA 1
ATOM 863 C C . PRO A 1 107 ? -14.451 -4.069 -3.884 1.00 75.50 107 PRO A C 1
ATOM 865 O O . PRO A 1 107 ? -15.433 -3.365 -4.100 1.00 75.50 107 PRO A O 1
ATOM 868 N N . ASP A 1 108 ? -14.519 -5.398 -3.751 1.00 71.50 108 ASP A N 1
ATOM 869 C CA . ASP A 1 108 ? -15.740 -6.212 -3.770 1.00 71.50 108 ASP A CA 1
ATOM 870 C C . ASP A 1 108 ? -16.639 -6.011 -2.528 1.00 71.50 108 ASP A C 1
ATOM 872 O O . ASP A 1 108 ? -17.640 -6.707 -2.361 1.00 71.50 108 ASP A O 1
ATOM 876 N N . GLY A 1 109 ? -16.284 -5.080 -1.636 1.00 78.06 109 GLY A N 1
ATOM 877 C CA . GLY A 1 109 ? -17.003 -4.789 -0.401 1.00 78.06 109 GLY A CA 1
ATOM 878 C C . GLY A 1 109 ? -16.791 -5.815 0.714 1.00 78.06 109 GLY A C 1
ATOM 879 O O . GLY A 1 109 ? -17.390 -5.666 1.780 1.00 78.06 109 GLY A O 1
ATOM 880 N N . LYS A 1 110 ? -15.949 -6.845 0.534 1.00 79.69 110 LYS A N 1
ATOM 881 C CA . LYS A 1 110 ? -15.658 -7.810 1.606 1.00 79.69 110 LYS A CA 1
ATOM 882 C C . LYS A 1 110 ? -14.704 -7.205 2.628 1.00 79.69 110 LYS A C 1
ATOM 884 O O . LYS A 1 110 ? -13.699 -6.595 2.281 1.00 79.69 110 LYS A O 1
ATOM 889 N N . TYR A 1 111 ? -14.979 -7.416 3.910 1.00 86.12 111 TYR A N 1
ATOM 890 C CA . TYR A 1 111 ? -14.073 -6.988 4.972 1.00 86.12 111 TYR A CA 1
ATOM 891 C C . TYR A 1 111 ? -12.901 -7.959 5.156 1.00 86.12 111 TYR A C 1
ATOM 893 O O . TYR A 1 111 ? -13.092 -9.183 5.159 1.00 86.12 111 TYR A O 1
ATOM 901 N N . VAL A 1 112 ? -11.701 -7.427 5.395 1.00 81.69 112 VAL A N 1
ATOM 902 C CA . VAL A 1 112 ? -10.532 -8.218 5.786 1.00 81.69 112 VAL A CA 1
ATOM 903 C C . VAL A 1 112 ? -9.709 -7.531 6.879 1.00 81.69 112 VAL A C 1
ATOM 905 O O . VAL A 1 112 ? -9.594 -6.310 6.950 1.00 81.69 112 VAL A O 1
ATOM 908 N N . ASP A 1 113 ? -9.105 -8.358 7.725 1.00 87.94 113 ASP A N 1
ATOM 909 C CA . ASP A 1 113 ? -8.103 -7.995 8.722 1.00 87.94 113 ASP A CA 1
ATOM 910 C C . ASP A 1 113 ? -6.866 -8.856 8.419 1.00 87.94 113 ASP A C 1
ATOM 912 O O . ASP A 1 113 ? -6.844 -10.057 8.719 1.00 87.94 113 ASP A O 1
ATOM 916 N N . LEU A 1 114 ? -5.874 -8.285 7.721 1.00 80.12 114 LEU A N 1
ATOM 917 C CA . LEU A 1 114 ? -4.745 -9.063 7.194 1.00 80.12 114 LEU A CA 1
ATOM 918 C C . LEU A 1 114 ? -3.825 -9.591 8.298 1.00 80.12 114 LEU A C 1
ATOM 920 O O . LEU A 1 114 ? -3.142 -10.599 8.085 1.00 80.12 114 LEU A O 1
ATOM 924 N N . LYS A 1 115 ? -3.846 -8.969 9.482 1.00 84.19 115 LYS A N 1
ATOM 925 C CA . LYS A 1 115 ? -3.114 -9.417 10.670 1.00 84.19 115 LYS A CA 1
ATOM 926 C C . LYS A 1 115 ? -3.602 -10.780 11.143 1.00 84.19 115 LYS A C 1
ATOM 928 O O . LYS A 1 115 ? -2.788 -11.641 11.470 1.00 84.19 115 LYS A O 1
ATOM 933 N N . ASN A 1 116 ? -4.922 -10.959 11.150 1.00 82.06 116 ASN A N 1
ATOM 934 C CA . ASN A 1 116 ? -5.588 -12.103 11.765 1.00 82.06 116 ASN A CA 1
ATOM 935 C C . ASN A 1 116 ? -5.975 -13.213 10.770 1.00 82.06 116 ASN A C 1
ATOM 937 O O . ASN A 1 116 ? -6.158 -14.352 11.195 1.00 82.06 116 ASN A O 1
ATOM 941 N N . ILE A 1 117 ? -6.064 -12.927 9.464 1.00 73.88 117 ILE A N 1
ATOM 942 C CA . ILE A 1 117 ? -6.376 -13.945 8.445 1.00 73.88 117 ILE A CA 1
ATOM 943 C C . ILE A 1 117 ? -5.149 -14.793 8.066 1.00 73.88 117 ILE A C 1
ATOM 945 O O . ILE A 1 117 ? -4.041 -14.278 7.841 1.00 73.88 117 ILE A O 1
ATOM 949 N N . LYS A 1 118 ? -5.345 -16.110 7.930 1.00 71.38 118 LYS A N 1
ATOM 950 C CA . LYS A 1 118 ? -4.339 -17.003 7.332 1.00 71.38 118 LYS A CA 1
ATOM 951 C C . LYS A 1 118 ? -4.424 -16.969 5.807 1.00 71.38 118 LYS A C 1
ATOM 953 O O . LYS A 1 118 ? -5.506 -16.873 5.240 1.00 71.38 118 LYS A O 1
ATOM 958 N N . ALA A 1 119 ? -3.290 -17.162 5.133 1.00 65.19 119 ALA A N 1
ATOM 959 C CA . ALA A 1 119 ? -3.235 -17.248 3.670 1.00 65.19 119 ALA A CA 1
ATOM 960 C C . ALA A 1 119 ? -4.233 -18.276 3.092 1.00 65.19 119 ALA A C 1
ATOM 962 O O . ALA A 1 119 ? -4.955 -17.960 2.156 1.00 65.19 119 ALA A O 1
ATOM 963 N N . GLY A 1 120 ? -4.349 -19.465 3.699 1.00 63.31 120 GLY A N 1
ATOM 964 C CA . GLY A 1 120 ? -5.316 -20.489 3.278 1.00 63.31 120 GLY A CA 1
ATOM 965 C C . GLY A 1 120 ? -6.788 -20.100 3.477 1.00 63.31 120 GLY A C 1
ATOM 966 O O . GLY A 1 120 ? -7.625 -20.459 2.660 1.00 63.31 120 GLY A O 1
ATOM 967 N N . GLU A 1 121 ? -7.106 -19.321 4.516 1.00 68.00 121 GLU A N 1
ATOM 968 C CA . GLU A 1 121 ? -8.465 -18.806 4.767 1.00 68.00 121 GLU A CA 1
ATOM 969 C C . GLU A 1 121 ? -8.838 -17.691 3.780 1.00 68.00 121 GLU A C 1
ATOM 971 O O . GLU A 1 121 ? -10.014 -17.498 3.483 1.00 68.00 121 GLU A O 1
ATOM 976 N N . LEU A 1 122 ? -7.844 -16.954 3.275 1.00 68.00 122 LEU A N 1
ATOM 977 C CA . LEU A 1 122 ? -8.031 -15.983 2.204 1.00 68.00 122 LEU A CA 1
ATOM 978 C C . LEU A 1 122 ? -8.193 -16.677 0.848 1.00 68.00 122 LEU A C 1
ATOM 980 O O . LEU A 1 122 ? -9.143 -16.367 0.142 1.00 68.00 122 LEU A O 1
ATOM 984 N N . ILE A 1 123 ? -7.331 -17.647 0.515 1.00 65.50 123 ILE A N 1
ATOM 985 C CA . ILE A 1 123 ? -7.454 -18.464 -0.706 1.00 65.50 123 ILE A CA 1
ATOM 986 C C . ILE A 1 123 ? -8.843 -19.115 -0.766 1.00 65.50 123 ILE A C 1
ATOM 988 O O . ILE A 1 123 ? -9.529 -18.993 -1.767 1.00 65.50 123 ILE A O 1
ATOM 992 N N . ALA A 1 124 ? -9.320 -19.712 0.331 1.00 66.62 124 ALA A N 1
ATOM 993 C CA . ALA A 1 124 ? -10.639 -20.349 0.385 1.00 66.62 124 ALA A CA 1
ATOM 994 C C . ALA A 1 124 ? -11.844 -19.388 0.231 1.00 66.62 124 ALA A C 1
ATOM 996 O O . ALA A 1 124 ? -12.975 -19.856 0.136 1.00 66.62 124 ALA A O 1
ATOM 997 N N . LYS A 1 125 ? -11.637 -18.060 0.225 1.00 65.38 125 LYS A N 1
ATOM 998 C CA . LYS A 1 125 ? -12.683 -17.047 -0.034 1.00 65.38 125 LYS A CA 1
ATOM 999 C C . LYS A 1 125 ? -12.765 -16.598 -1.499 1.00 65.38 125 LYS A C 1
ATOM 1001 O O . LYS A 1 125 ? -13.640 -15.788 -1.820 1.00 65.38 125 LYS A O 1
ATOM 1006 N N . TYR A 1 126 ? -11.857 -17.067 -2.353 1.00 62.34 126 TYR A N 1
ATOM 1007 C CA . TYR A 1 126 ? -11.779 -16.713 -3.768 1.00 62.34 126 TYR A CA 1
ATOM 1008 C C . TYR A 1 126 ? -11.564 -17.991 -4.585 1.00 62.34 126 TYR A C 1
ATOM 1010 O O . TYR A 1 126 ? -10.505 -18.605 -4.494 1.00 62.34 126 TYR A O 1
ATOM 1018 N N . ASP A 1 127 ? -12.564 -18.380 -5.385 1.00 52.50 127 ASP A N 1
ATOM 1019 C CA . ASP A 1 127 ? -12.593 -19.658 -6.128 1.00 52.50 127 ASP A CA 1
ATOM 1020 C C . ASP A 1 127 ? -11.352 -19.882 -7.012 1.00 52.50 127 ASP A C 1
ATOM 1022 O O . ASP A 1 127 ? -10.924 -21.013 -7.244 1.00 52.50 127 ASP A O 1
ATOM 1026 N N . SER A 1 128 ? -10.727 -18.785 -7.437 1.00 54.19 128 SER A N 1
ATOM 1027 C CA . SER A 1 128 ? -9.348 -18.738 -7.901 1.00 54.19 128 SER A CA 1
ATOM 1028 C C . SER A 1 128 ? -8.659 -17.494 -7.347 1.00 54.19 128 SER A C 1
ATOM 1030 O O . SER A 1 128 ? -9.194 -16.388 -7.449 1.00 54.19 128 SER A O 1
ATOM 1032 N N . LEU A 1 129 ? -7.427 -17.645 -6.853 1.00 54.28 129 LEU A N 1
ATOM 1033 C CA . LEU A 1 129 ? -6.473 -16.549 -6.990 1.00 54.28 129 LEU A CA 1
ATOM 1034 C C . LEU A 1 129 ? -6.088 -16.492 -8.467 1.00 54.28 129 LEU A C 1
ATOM 1036 O O . LEU A 1 129 ? -5.584 -17.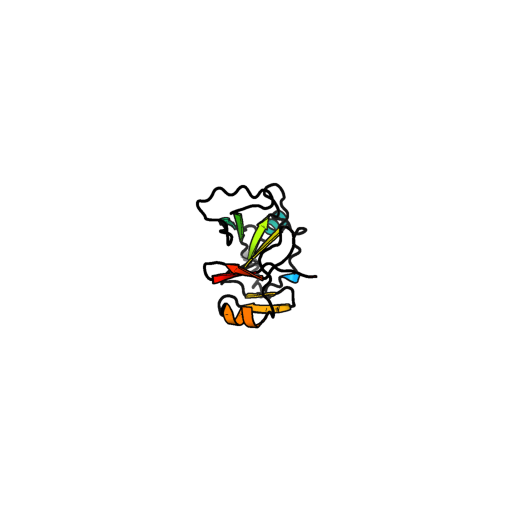481 -9.003 1.00 54.28 129 LEU A O 1
ATOM 1040 N N . ASP A 1 130 ? -6.302 -15.348 -9.112 1.00 49.53 130 ASP A N 1
ATOM 1041 C CA . ASP A 1 130 ? -5.625 -15.066 -10.376 1.00 49.53 130 ASP A CA 1
ATOM 1042 C C . ASP A 1 130 ? -4.103 -15.199 -10.177 1.00 49.53 130 ASP A C 1
ATOM 1044 O O . ASP A 1 130 ? -3.585 -15.136 -9.061 1.00 49.53 130 ASP A O 1
ATOM 1048 N N . ILE A 1 131 ? -3.345 -15.384 -11.254 1.00 48.41 131 ILE A N 1
ATOM 1049 C CA . ILE A 1 131 ? -1.882 -15.283 -11.184 1.00 48.41 131 ILE A CA 1
ATOM 1050 C C . ILE A 1 131 ? -1.500 -13.843 -11.519 1.00 48.41 131 ILE A C 1
ATOM 1052 O O . ILE A 1 131 ? -2.087 -13.240 -12.424 1.00 48.41 131 ILE A O 1
ATOM 1056 N N . TRP A 1 132 ? -0.495 -13.296 -10.822 1.00 46.38 132 TRP A N 1
ATOM 1057 C CA . TRP A 1 132 ? 0.042 -11.976 -11.138 1.00 46.38 132 TRP A CA 1
ATOM 1058 C C . TRP A 1 132 ? 0.525 -11.941 -12.588 1.00 46.38 132 TRP A C 1
ATOM 1060 O O . TRP A 1 132 ? 1.577 -12.467 -12.942 1.00 46.38 132 TRP A O 1
ATOM 1070 N N . THR A 1 133 ? -0.279 -11.332 -13.448 1.00 45.53 133 THR A N 1
ATOM 1071 C CA . THR A 1 133 ? 0.004 -11.215 -14.883 1.00 45.53 133 THR A CA 1
ATOM 1072 C C . THR A 1 133 ? -0.124 -9.782 -15.373 1.00 45.53 133 THR A C 1
ATOM 1074 O O . THR A 1 133 ? 0.358 -9.470 -16.467 1.00 45.53 133 THR A O 1
ATOM 1077 N N . SER A 1 134 ? -0.759 -8.905 -14.584 1.00 45.34 134 SER A N 1
ATOM 1078 C CA . SER A 1 134 ? -1.171 -7.596 -15.068 1.00 45.34 134 SER A CA 1
ATOM 1079 C C . SER A 1 134 ? -0.089 -6.523 -14.991 1.00 45.34 134 SER A C 1
ATOM 1081 O O . SER A 1 134 ? 0.720 -6.451 -14.067 1.00 45.34 134 SER A O 1
ATOM 1083 N N . ARG A 1 135 ? -0.108 -5.682 -16.027 1.00 55.75 135 ARG A N 1
ATOM 1084 C CA . ARG A 1 135 ? 0.954 -4.753 -16.442 1.00 55.75 135 ARG A CA 1
ATOM 1085 C C . ARG A 1 135 ? 0.452 -3.301 -16.494 1.00 55.75 135 ARG A C 1
ATOM 1087 O O . ARG A 1 135 ? 1.045 -2.481 -17.185 1.00 55.75 135 ARG A O 1
ATOM 1094 N N . GLY A 1 136 ? -0.671 -3.011 -15.834 1.00 51.94 136 GLY A N 1
ATOM 1095 C CA . GLY A 1 136 ? -1.408 -1.746 -15.920 1.00 51.94 136 GLY A CA 1
ATOM 1096 C C . GLY A 1 136 ? -2.175 -1.415 -14.636 1.00 51.94 136 GLY A C 1
ATOM 1097 O O . GLY A 1 136 ? -2.056 -2.135 -13.645 1.00 51.94 136 GLY A O 1
ATOM 1098 N N . CYS A 1 137 ? -2.990 -0.356 -14.684 1.00 51.72 137 CYS A N 1
ATOM 1099 C CA . CYS A 1 137 ? -3.907 0.107 -13.628 1.00 51.72 137 CYS A CA 1
ATOM 1100 C C . CYS A 1 137 ? -5.038 -0.918 -13.383 1.00 51.72 137 CYS A C 1
ATOM 1102 O O . CYS A 1 137 ? -6.172 -0.721 -13.810 1.00 51.72 137 CYS A O 1
ATOM 1104 N N . THR A 1 138 ? -4.694 -2.088 -12.845 1.00 46.97 138 THR A N 1
ATOM 1105 C CA . THR A 1 138 ? -5.537 -3.293 -12.906 1.00 46.97 138 THR A CA 1
ATOM 1106 C C . THR A 1 138 ? -5.158 -4.298 -11.844 1.00 46.97 138 THR A C 1
ATOM 1108 O O . THR A 1 138 ? -3.987 -4.598 -11.610 1.00 46.97 138 THR A O 1
ATOM 1111 N N . ASP A 1 139 ? -6.202 -4.748 -11.176 1.00 47.75 139 ASP A N 1
ATOM 1112 C CA . ASP A 1 139 ? -6.159 -4.874 -9.740 1.00 47.75 139 ASP A CA 1
ATOM 1113 C C . ASP A 1 139 ? -6.172 -6.306 -9.134 1.00 47.75 139 ASP A C 1
ATOM 1115 O O . ASP A 1 139 ? -7.238 -6.905 -9.068 1.00 47.75 139 ASP A O 1
ATOM 1119 N N . TYR A 1 140 ? -5.087 -6.946 -8.725 1.00 52.09 140 TYR A N 1
ATOM 1120 C CA . TYR A 1 140 ? -5.091 -8.412 -8.504 1.00 52.09 140 TYR A CA 1
ATOM 1121 C C . TYR A 1 140 ? -4.757 -8.916 -7.067 1.00 52.09 140 TYR A C 1
ATOM 1123 O O . TYR A 1 140 ? -3.912 -8.352 -6.378 1.00 52.09 140 TYR A O 1
ATOM 1131 N N . LEU A 1 141 ? -5.363 -10.029 -6.619 1.00 53.03 141 LEU A N 1
ATOM 1132 C CA . LEU A 1 141 ? -5.113 -10.639 -5.299 1.00 53.03 141 LEU A CA 1
ATOM 1133 C C . LEU A 1 141 ? -3.962 -11.669 -5.302 1.00 53.03 141 LEU A C 1
ATOM 1135 O O . LEU A 1 141 ? -4.138 -12.792 -5.774 1.00 53.03 141 LEU A O 1
ATOM 1139 N N . GLY A 1 142 ? -2.817 -11.328 -4.699 1.00 54.53 142 GLY A N 1
ATOM 1140 C CA . GLY A 1 142 ? -1.597 -12.143 -4.697 1.00 54.53 142 GLY A CA 1
ATOM 1141 C C . GLY A 1 142 ? -0.999 -12.498 -3.334 1.00 54.53 142 GLY A C 1
ATOM 1142 O O . GLY A 1 142 ? -1.333 -11.928 -2.296 1.00 54.53 142 GLY A O 1
ATOM 1143 N N . ILE A 1 143 ? -0.072 -13.462 -3.342 1.00 54.53 143 ILE A N 1
ATOM 1144 C CA . ILE A 1 143 ? 0.693 -13.911 -2.166 1.00 54.53 143 ILE A CA 1
ATOM 1145 C C . ILE A 1 143 ? 2.155 -14.115 -2.581 1.00 54.53 143 ILE A C 1
ATOM 1147 O O . ILE A 1 143 ? 2.419 -14.847 -3.535 1.00 54.53 143 ILE A O 1
ATOM 1151 N N . ASN A 1 144 ? 3.103 -13.491 -1.872 1.00 53.34 144 ASN A N 1
ATOM 1152 C CA . ASN A 1 144 ? 4.532 -13.611 -2.192 1.00 53.34 144 ASN A CA 1
ATOM 1153 C C . ASN A 1 144 ? 5.181 -14.863 -1.571 1.00 53.34 144 ASN A C 1
ATOM 1155 O O . ASN A 1 144 ? 4.588 -15.592 -0.770 1.00 53.34 144 ASN A O 1
ATOM 1159 N N . ARG A 1 145 ? 6.464 -15.070 -1.892 1.00 46.72 145 ARG A N 1
ATOM 1160 C CA . ARG A 1 145 ? 7.292 -16.159 -1.343 1.00 46.72 145 ARG A CA 1
ATOM 1161 C C . ARG A 1 145 ? 7.438 -16.098 0.190 1.00 46.72 145 ARG A C 1
ATOM 1163 O O . ARG A 1 145 ? 7.570 -17.143 0.823 1.00 46.72 145 ARG A O 1
ATOM 1170 N N . ASN A 1 146 ? 7.319 -14.910 0.790 1.00 53.19 146 ASN A N 1
ATOM 1171 C CA . ASN A 1 146 ? 7.356 -14.676 2.241 1.00 53.19 146 ASN A CA 1
ATOM 1172 C C . ASN A 1 146 ? 5.984 -14.848 2.936 1.00 53.19 146 ASN A C 1
ATOM 1174 O O . ASN A 1 146 ? 5.889 -14.665 4.150 1.00 53.19 146 ASN A O 1
ATOM 1178 N N . LYS A 1 147 ? 4.924 -15.239 2.206 1.00 49.66 147 LYS A N 1
ATOM 1179 C CA . LYS A 1 147 ? 3.527 -15.360 2.687 1.00 49.66 147 LYS A CA 1
ATOM 1180 C C . LYS A 1 147 ? 2.880 -14.033 3.109 1.00 49.66 147 LYS A C 1
ATOM 1182 O O . LYS A 1 147 ? 1.867 -14.026 3.817 1.00 49.66 147 LYS A O 1
ATOM 1187 N N . GLU A 1 148 ? 3.432 -12.919 2.655 1.00 53.44 148 GLU A N 1
ATOM 1188 C CA . GLU A 1 148 ? 2.778 -11.619 2.700 1.00 53.44 148 GLU A CA 1
ATOM 1189 C C . GLU A 1 148 ? 1.704 -11.582 1.605 1.00 53.44 148 GLU A C 1
ATOM 1191 O O . GLU A 1 148 ? 1.906 -12.058 0.485 1.00 53.44 148 GLU A O 1
ATOM 1196 N N . ILE A 1 149 ? 0.526 -11.073 1.960 1.00 54.25 149 ILE A N 1
ATOM 1197 C CA . ILE A 1 149 ? -0.635 -10.989 1.072 1.00 54.25 149 ILE A CA 1
ATOM 1198 C C . ILE A 1 149 ? -0.564 -9.634 0.379 1.00 54.25 149 ILE A C 1
ATOM 1200 O O . ILE A 1 149 ? -0.832 -8.615 1.010 1.00 54.25 149 ILE A O 1
ATOM 1204 N N . TYR A 1 150 ? -0.224 -9.628 -0.905 1.00 51.75 150 TYR A N 1
ATOM 1205 C CA . TYR A 1 150 ? -0.216 -8.415 -1.713 1.00 51.75 150 TYR A CA 1
ATOM 1206 C C . TYR A 1 150 ? -1.569 -8.298 -2.388 1.00 51.75 150 TYR A C 1
ATOM 1208 O O . TYR A 1 150 ? -1.885 -9.042 -3.316 1.00 51.75 150 TYR A O 1
ATOM 1216 N N . LEU A 1 151 ? -2.379 -7.366 -1.909 1.00 47.09 151 LEU A N 1
ATOM 1217 C CA . LEU A 1 151 ? -3.703 -7.144 -2.456 1.00 47.09 151 LEU A CA 1
ATOM 1218 C C . LEU A 1 151 ? -3.701 -5.891 -3.321 1.00 47.09 151 LEU A C 1
ATOM 1220 O O . LEU A 1 151 ? -3.697 -4.766 -2.826 1.00 47.09 151 LEU A O 1
ATOM 1224 N N . TYR A 1 152 ? -3.737 -6.131 -4.621 1.00 48.78 152 TYR A N 1
ATOM 1225 C CA . TYR A 1 152 ? -4.107 -5.166 -5.633 1.00 48.78 152 TYR A CA 1
ATOM 1226 C C . TYR A 1 152 ? -5.637 -5.389 -5.924 1.00 48.78 152 TYR A C 1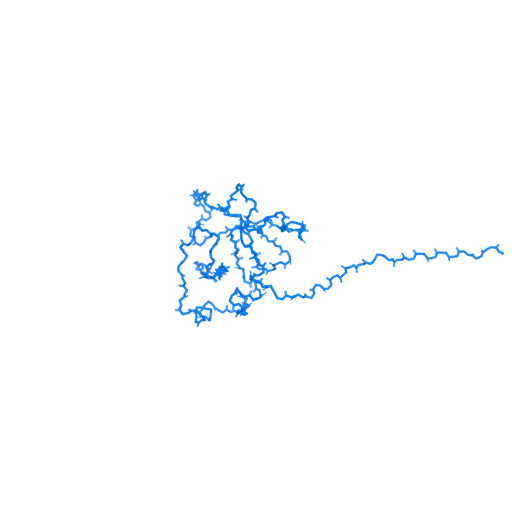
ATOM 1228 O O . TYR A 1 152 ? -6.189 -6.453 -5.641 1.00 48.78 152 TYR A O 1
ATOM 1236 N N . VAL A 1 153 ? -6.369 -4.359 -6.366 1.00 38.44 153 VAL A N 1
ATOM 1237 C CA . VAL A 1 153 ? -7.733 -3.960 -5.959 1.00 38.44 153 VAL A CA 1
ATOM 1238 C C . VAL A 1 153 ? -8.835 -3.941 -7.071 1.00 38.44 153 VAL A C 1
ATOM 1240 O O . VAL A 1 153 ? -9.683 -3.051 -7.089 1.00 38.44 153 VAL A O 1
ATOM 1243 N N . LYS A 1 154 ? -8.926 -4.924 -7.992 1.00 33.53 154 LYS A N 1
ATOM 1244 C CA . LYS A 1 154 ? -9.718 -4.730 -9.241 1.00 33.53 154 LYS A CA 1
ATOM 1245 C C . LYS A 1 154 ? -11.203 -4.546 -8.990 1.00 33.53 154 LYS A C 1
ATOM 1247 O O . LYS A 1 154 ? -11.859 -5.313 -8.288 1.00 33.53 154 LYS A O 1
ATOM 1252 N N . LEU A 1 155 ? -11.725 -3.602 -9.760 1.00 29.83 155 LEU A N 1
ATOM 1253 C CA . LEU A 1 155 ? -13.117 -3.505 -10.143 1.00 29.83 155 LEU A CA 1
ATOM 1254 C C . LEU A 1 155 ? -13.234 -3.728 -11.661 1.00 29.83 155 LEU A C 1
ATOM 1256 O O . LEU A 1 155 ? -12.494 -3.126 -12.445 1.00 29.83 155 LEU A O 1
ATOM 1260 N N . ASN A 1 156 ? -14.091 -4.676 -12.051 1.00 27.52 156 ASN A N 1
ATOM 1261 C CA . ASN A 1 156 ? -14.625 -4.776 -13.414 1.00 27.52 156 ASN A CA 1
ATOM 1262 C C . ASN A 1 156 ? -15.745 -3.746 -13.578 1.00 27.52 156 ASN A C 1
ATOM 1264 O O . ASN A 1 156 ? -16.488 -3.560 -12.588 1.00 27.52 156 ASN A O 1
#

Organism: NCBI:txid2594428

Secondary structure (DSSP, 8-state):
---------------------PPEEGGG--TTTSBHHHHHHH-TTPEEEE---TT--TTS----TTS-TTEEEE-TTSTTEEEEEEETTEEEEEEEEE-TT-EEE-TTS-EEETTT--HHHHHTTSS-PPPS---SS---EEE-TT--EEE-----

Radius of gyration: 20.52 Å; chains: 1; bounding box: 37×73×57 Å

Sequence (156 aa):
MKKGLLILALLFSLKSISQQKNDIKLSEIKLCELTLDNLKQNDVELKQINLEEMDLCSDGFVQDGRFENRIGYTSKLYPGVIFQKYRKDLNSIGKIHLTKDFKGYLPDGKYVDLKNIKAGELIAKYDSLDIWTSRGCTDYLGINRNKEIYLYVKLN

Foldseek 3Di:
DDDDPDPDDPPPPPPPCPVPLAFDACLVDDAQVDFPVNLCVVAVPWDKAFDDDQPDPPPDDDPPQQFDHRIWIDGPSFFQKTWGGRGPPGRTTQWIFGFQRHWHAASVRDTDRSVPDAPVNVCVVDVDQDDPDDRTSAFGWDAHPVRTTTGGGDDD